Protein AF-U6D6Y1-F1 (afdb_monomer_lite)

Sequence (176 aa):
EEEEEEERLDALQGILSAFLEEDSLLNICKEIVERWSESQNVITKVKKEDEVQAIATLIEKQAQIVVKPRMVSEEEKQRKAALLAQYADVTDEEDEADEKDDSCASTVNIGSDKSLFRNTNVEDVLTARKLERDSLRDESQRKKEQDKLQRERDKLAKQERKEKEKKRTQRGERKR

Radius of gyration: 40.24 Å; chains: 1; bounding box: 73×38×129 Å

Structure (mmCIF, N/CA/C/O backbone):
data_AF-U6D6Y1-F1
#
_entry.id   AF-U6D6Y1-F1
#
loop_
_atom_site.group_PDB
_atom_site.id
_atom_site.type_symbol
_atom_site.label_atom_id
_atom_site.label_alt_id
_atom_site.label_comp_id
_atom_site.label_asym_id
_atom_site.label_entity_id
_atom_site.label_seq_id
_atom_site.pdbx_PDB_ins_code
_atom_site.Cartn_x
_atom_site.Cartn_y
_atom_site.Cartn_z
_atom_site.occupancy
_atom_site.B_iso_or_equiv
_atom_site.auth_seq_id
_atom_site.auth_comp_id
_atom_site.auth_asym_id
_atom_site.auth_atom_id
_atom_site.pdbx_PDB_model_num
ATOM 1 N N . GLU A 1 1 ? -25.317 2.342 -4.027 1.00 57.34 1 GLU A N 1
ATOM 2 C CA . GLU A 1 1 ? -24.687 3.253 -3.050 1.00 57.34 1 GLU A CA 1
ATOM 3 C C . GLU A 1 1 ? -25.731 3.816 -2.100 1.00 57.34 1 GLU A C 1
ATOM 5 O O . GLU A 1 1 ? -25.595 3.541 -0.922 1.00 57.34 1 GLU A O 1
ATOM 10 N N . GLU A 1 2 ? -26.807 4.455 -2.581 1.00 50.53 2 GLU A N 1
ATOM 11 C CA . GLU A 1 2 ? -27.885 4.963 -1.701 1.00 50.53 2 GLU A CA 1
ATOM 12 C C . GLU A 1 2 ? -28.562 3.872 -0.842 1.00 50.53 2 GLU A C 1
ATOM 14 O O . GLU A 1 2 ? -28.643 4.047 0.369 1.00 50.53 2 GLU A O 1
ATOM 19 N N . GLU A 1 3 ? -28.936 2.713 -1.409 1.00 55.47 3 GLU A N 1
ATOM 20 C CA . GLU A 1 3 ? -29.499 1.586 -0.623 1.00 55.47 3 GLU A CA 1
ATOM 21 C C . GLU A 1 3 ? -28.536 1.075 0.467 1.00 55.47 3 GLU A C 1
ATOM 23 O O . GLU A 1 3 ? -28.958 0.688 1.551 1.00 55.47 3 GLU A O 1
ATOM 28 N N . GLU A 1 4 ? -27.225 1.103 0.215 1.00 78.31 4 GLU A N 1
ATOM 29 C CA . GLU A 1 4 ? -26.228 0.582 1.159 1.00 78.31 4 GLU A CA 1
ATOM 30 C C . GLU A 1 4 ? -25.944 1.576 2.299 1.00 78.31 4 GLU A C 1
ATOM 32 O O . GLU A 1 4 ? -25.623 1.174 3.417 1.00 78.31 4 GLU A O 1
ATOM 37 N N . GLU A 1 5 ? -26.058 2.883 2.041 1.00 77.69 5 GLU A N 1
ATOM 38 C CA . GLU A 1 5 ? -26.005 3.906 3.092 1.00 77.69 5 GLU A CA 1
ATOM 39 C C . GLU A 1 5 ? -27.254 3.890 3.973 1.00 77.69 5 GLU A C 1
ATOM 41 O O . GLU A 1 5 ? -27.127 4.037 5.190 1.00 77.69 5 GLU A O 1
ATOM 46 N N . GLU A 1 6 ? -28.432 3.665 3.391 1.00 82.50 6 GLU A N 1
ATOM 47 C CA . GLU A 1 6 ? -29.691 3.555 4.132 1.00 82.50 6 GLU A CA 1
ATOM 48 C C . GLU A 1 6 ? -29.673 2.347 5.083 1.00 82.50 6 GLU A C 1
ATOM 50 O O . GLU A 1 6 ? -29.931 2.499 6.276 1.00 82.50 6 GLU A O 1
ATOM 55 N N . GLU A 1 7 ? -29.217 1.178 4.617 1.00 88.81 7 GLU A N 1
ATOM 56 C CA . GLU A 1 7 ? -29.033 -0.009 5.468 1.00 88.81 7 GLU A CA 1
ATOM 57 C C . GLU A 1 7 ? -28.035 0.227 6.616 1.00 88.81 7 GLU A C 1
ATOM 59 O O . GLU A 1 7 ? -28.242 -0.227 7.748 1.00 88.81 7 GLU A O 1
ATOM 64 N N . ARG A 1 8 ? -26.937 0.949 6.348 1.00 88.62 8 ARG A N 1
ATOM 65 C CA . ARG A 1 8 ? -25.943 1.303 7.375 1.00 88.62 8 ARG A CA 1
ATOM 66 C C . ARG A 1 8 ? -26.524 2.255 8.414 1.00 88.62 8 ARG A C 1
ATOM 68 O O . ARG A 1 8 ? -26.217 2.093 9.595 1.00 88.62 8 ARG A O 1
ATOM 75 N N . LEU A 1 9 ? -27.337 3.223 7.994 1.00 91.44 9 LEU A N 1
ATOM 76 C CA . LEU A 1 9 ? -28.016 4.158 8.890 1.00 91.44 9 LEU A CA 1
ATOM 77 C C . LEU A 1 9 ? -29.030 3.442 9.781 1.00 91.44 9 LEU A C 1
ATOM 79 O O . LEU A 1 9 ? -28.978 3.624 10.997 1.00 91.44 9 LEU A O 1
ATOM 83 N N . ASP A 1 10 ? -29.869 2.580 9.211 1.00 91.44 10 ASP A N 1
ATOM 84 C CA . ASP A 1 10 ? -30.865 1.806 9.957 1.00 91.44 10 ASP A CA 1
ATOM 85 C C . ASP A 1 10 ? -30.211 0.888 10.997 1.00 91.44 10 ASP A C 1
ATOM 87 O O . ASP A 1 10 ? -30.634 0.829 12.158 1.00 91.44 10 ASP A O 1
ATOM 91 N N . ALA A 1 11 ? -29.117 0.216 10.625 1.00 94.25 11 ALA A N 1
ATOM 92 C CA . ALA A 1 11 ? -28.349 -0.607 11.554 1.00 94.25 11 ALA A CA 1
ATOM 93 C C . ALA A 1 11 ? -27.746 0.224 12.701 1.00 94.25 11 ALA A C 1
ATOM 95 O O . ALA A 1 11 ? -27.808 -0.185 13.866 1.00 94.25 11 ALA A O 1
ATOM 96 N N . LEU A 1 12 ? -27.180 1.399 12.394 1.00 93.44 12 LEU A N 1
ATOM 97 C CA . LEU A 1 12 ? -26.611 2.294 13.404 1.00 93.44 12 LEU A CA 1
ATOM 98 C C . LEU A 1 12 ? -27.690 2.824 14.353 1.00 93.44 12 LEU A C 1
ATOM 100 O O . LEU A 1 12 ? -27.489 2.839 15.568 1.00 93.44 12 LEU A O 1
ATOM 104 N N . GLN A 1 13 ? -28.841 3.208 13.804 1.00 91.12 13 GLN A N 1
ATOM 105 C CA . GLN A 1 13 ? -29.981 3.714 14.556 1.00 91.12 13 GLN A CA 1
ATOM 106 C C . GLN A 1 13 ? -30.534 2.634 15.493 1.00 91.12 13 GLN A C 1
ATOM 108 O O . GLN A 1 13 ? -30.776 2.906 16.669 1.00 91.12 13 GLN A O 1
ATOM 113 N N . GLY A 1 14 ? -30.630 1.384 15.028 1.00 91.94 14 GLY A N 1
ATOM 114 C CA . GLY A 1 14 ? -31.029 0.245 15.854 1.00 91.94 14 GLY A CA 1
ATOM 115 C C . GLY A 1 14 ? -30.096 -0.002 17.046 1.00 91.94 14 GLY A C 1
ATOM 116 O O . GLY A 1 14 ? -30.572 -0.260 18.150 1.00 91.94 14 GLY A O 1
ATOM 117 N N . ILE A 1 15 ? -28.779 0.134 16.863 1.00 92.88 15 ILE A N 1
ATOM 118 C CA . ILE A 1 15 ? -27.785 -0.083 17.930 1.00 92.88 15 ILE A CA 1
ATOM 119 C C . ILE A 1 15 ? -27.743 1.093 18.915 1.00 92.88 15 ILE A C 1
ATOM 121 O O . ILE A 1 15 ? -27.656 0.890 20.128 1.00 92.88 15 ILE A O 1
ATOM 125 N N . LEU A 1 16 ? -27.767 2.323 18.401 1.00 91.88 16 LEU A N 1
ATOM 126 C CA . LEU A 1 16 ? -27.539 3.530 19.194 1.00 91.88 16 LEU A CA 1
ATOM 127 C C . LEU A 1 16 ? -28.816 4.083 19.842 1.00 91.88 16 LEU A C 1
ATOM 129 O O . LEU A 1 16 ? -28.711 4.842 20.806 1.00 91.88 16 LEU A O 1
ATOM 133 N N . SER A 1 17 ? -30.004 3.659 19.394 1.00 92.25 17 SER A N 1
ATOM 134 C CA . SER A 1 17 ? -31.296 4.052 19.984 1.00 92.25 17 SER A CA 1
ATOM 135 C C . SER A 1 17 ? -31.413 3.749 21.481 1.00 92.25 17 SER A C 1
ATOM 137 O O . SER A 1 17 ? -32.103 4.458 22.205 1.00 92.25 17 SER A O 1
ATOM 139 N N . ALA A 1 18 ? -30.702 2.733 21.979 1.00 90.12 18 ALA A N 1
ATOM 140 C CA . ALA A 1 18 ? -30.688 2.382 23.399 1.00 90.12 18 ALA A CA 1
ATOM 141 C C . ALA A 1 18 ? -29.844 3.336 24.273 1.00 90.12 18 ALA A C 1
ATOM 143 O O . ALA A 1 18 ? -29.908 3.254 25.500 1.00 90.12 18 ALA A O 1
ATOM 144 N N . PHE A 1 19 ? -29.034 4.205 23.660 1.00 89.12 19 PHE A N 1
ATOM 145 C CA . PHE A 1 19 ? -28.038 5.040 24.342 1.00 89.12 19 PHE A CA 1
ATOM 146 C C . PHE A 1 19 ? -28.223 6.541 24.106 1.00 89.12 19 PHE A C 1
ATOM 148 O O . PHE A 1 19 ? -27.699 7.336 24.886 1.00 89.12 19 PHE A O 1
ATOM 155 N N . LEU A 1 20 ? -28.920 6.928 23.037 1.00 88.00 20 LEU A N 1
ATOM 156 C CA . LEU A 1 20 ? -29.078 8.315 22.610 1.00 88.00 20 LEU A CA 1
ATOM 157 C C . LEU A 1 20 ? -30.554 8.668 22.449 1.00 88.00 20 LEU A C 1
ATOM 159 O O . LEU A 1 20 ? -31.362 7.848 22.021 1.00 88.00 20 LEU A O 1
ATOM 163 N N . GLU A 1 21 ? -30.886 9.918 22.760 1.00 89.31 21 GLU A N 1
ATOM 164 C CA . GLU A 1 21 ? -32.222 10.468 22.539 1.00 89.31 21 GLU A CA 1
ATOM 165 C C . GLU A 1 21 ? -32.493 10.630 21.038 1.00 89.31 21 GLU A C 1
ATOM 167 O O . GLU A 1 21 ? -31.597 11.002 20.270 1.00 89.31 21 GLU A O 1
ATOM 172 N N . GLU A 1 22 ? -33.739 10.372 20.637 1.00 78.56 22 GLU A N 1
ATOM 173 C CA . GLU A 1 22 ? -34.189 10.275 19.240 1.00 78.56 22 GLU A CA 1
ATOM 174 C C . GLU A 1 22 ? -33.868 11.544 18.422 1.00 78.56 22 GLU A C 1
ATOM 176 O O . GLU A 1 22 ? -33.443 11.447 17.269 1.00 78.56 22 GLU A O 1
ATOM 181 N N . ASP A 1 23 ? -33.922 12.717 19.064 1.00 79.81 23 ASP A N 1
ATOM 182 C CA . ASP A 1 23 ? -33.611 14.028 18.471 1.00 79.81 23 ASP A CA 1
ATOM 183 C C . ASP A 1 23 ? -32.128 14.195 18.081 1.00 79.81 23 ASP A C 1
ATOM 185 O O . ASP A 1 23 ? -31.793 14.951 17.167 1.00 79.81 23 ASP A O 1
ATOM 189 N N . SER A 1 24 ? -31.219 13.488 18.761 1.00 88.44 24 SER A N 1
ATOM 190 C CA . SER A 1 24 ? -29.768 13.544 18.511 1.00 88.44 24 SER A CA 1
ATOM 191 C C . SER A 1 24 ? -29.248 12.338 17.725 1.00 88.44 24 SER A C 1
ATOM 193 O O . SER A 1 24 ? -28.254 12.439 17.002 1.00 88.44 24 SER A O 1
ATOM 195 N N . LEU A 1 25 ? -29.947 11.206 17.833 1.00 90.88 25 LEU A N 1
ATOM 196 C CA . LEU A 1 25 ? -29.573 9.915 17.268 1.00 90.88 25 LEU A CA 1
ATOM 197 C C . LEU A 1 25 ? -29.367 9.987 15.754 1.00 90.88 25 LEU A C 1
ATOM 199 O O . LEU A 1 25 ? -28.338 9.544 15.245 1.00 90.88 25 LEU A O 1
ATOM 203 N N . LEU A 1 26 ? -30.321 10.582 15.038 1.00 88.94 26 LEU A N 1
ATOM 204 C CA . LEU A 1 26 ? -30.315 10.606 13.577 1.00 88.94 26 LEU A CA 1
ATOM 205 C C . LEU A 1 26 ? -29.185 11.490 13.021 1.00 88.94 26 LEU A C 1
ATOM 207 O O . LEU A 1 26 ? -28.557 11.136 12.024 1.00 88.94 26 LEU A O 1
ATOM 211 N N . ASN A 1 27 ? -28.869 12.596 13.702 1.00 90.88 27 ASN A N 1
ATOM 212 C CA . ASN A 1 27 ? -27.736 13.455 13.344 1.00 90.88 27 ASN A CA 1
ATOM 213 C C . ASN A 1 27 ? -26.392 12.762 13.593 1.00 90.88 27 ASN A C 1
ATOM 215 O O . ASN A 1 27 ? -25.512 12.823 12.740 1.00 90.88 27 ASN A O 1
ATOM 219 N N . ILE A 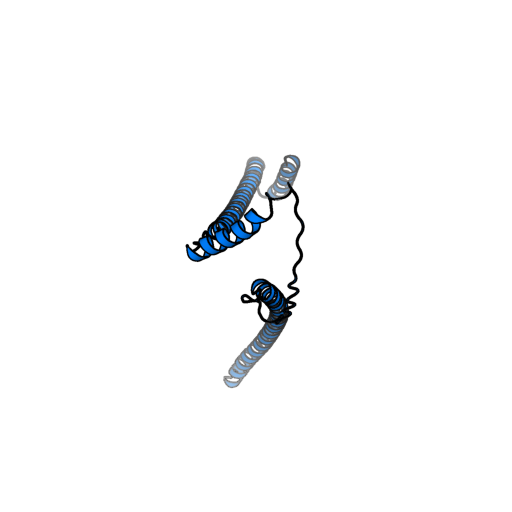1 28 ? -26.247 12.063 14.722 1.00 91.88 28 ILE A N 1
ATOM 220 C CA . ILE A 1 28 ? -25.011 11.342 15.054 1.00 91.88 28 ILE A CA 1
ATOM 221 C C . ILE A 1 28 ? -24.791 10.167 14.092 1.00 91.88 28 ILE A C 1
ATOM 223 O O . ILE A 1 28 ? -23.671 9.957 13.632 1.00 91.88 28 ILE A O 1
ATOM 227 N N . CYS A 1 29 ? -25.845 9.427 13.733 1.00 92.50 29 CYS A N 1
ATOM 228 C CA . CYS A 1 29 ? -25.733 8.330 12.769 1.00 92.50 29 CYS A CA 1
ATOM 229 C C . CYS A 1 29 ? -25.281 8.832 11.392 1.00 92.50 29 CYS A C 1
ATOM 231 O O . CYS A 1 29 ? -24.374 8.250 10.797 1.00 92.50 29 CYS A O 1
ATOM 233 N N . LYS A 1 30 ? -25.850 9.951 10.926 1.00 91.44 30 LYS A N 1
ATOM 234 C CA . LYS A 1 30 ? -25.422 10.611 9.686 1.00 91.44 30 LYS A CA 1
ATOM 235 C C . LYS A 1 30 ? -23.970 11.079 9.748 1.00 91.44 30 LYS A C 1
ATOM 237 O O . LYS A 1 30 ? -23.217 10.782 8.827 1.00 91.44 30 LYS A O 1
ATOM 242 N N . GLU A 1 31 ? -23.553 11.720 10.840 1.00 94.38 31 GLU A N 1
ATOM 243 C CA . GLU A 1 31 ? -22.165 12.175 11.002 1.00 94.38 31 GLU A CA 1
ATOM 244 C C . GLU A 1 31 ? -21.171 11.000 10.984 1.00 94.38 31 GLU A C 1
ATOM 246 O O . GLU A 1 31 ? -20.099 11.098 10.389 1.00 94.38 31 GLU A O 1
ATOM 251 N N . ILE A 1 32 ? -21.511 9.868 11.608 1.00 93.31 32 ILE A N 1
ATOM 252 C CA . ILE A 1 32 ? -20.644 8.682 11.620 1.00 93.31 32 ILE A CA 1
ATOM 253 C C . ILE A 1 32 ? -20.464 8.123 10.206 1.00 93.31 32 ILE A C 1
ATOM 255 O O . ILE A 1 32 ? -19.334 7.816 9.818 1.00 93.31 32 ILE A O 1
ATOM 259 N N . VAL A 1 33 ? -21.552 7.998 9.440 1.00 92.00 33 VAL A N 1
ATOM 260 C CA . VAL A 1 33 ? -21.497 7.508 8.054 1.00 92.00 33 VAL A CA 1
ATOM 261 C C . VAL A 1 33 ? -20.705 8.476 7.175 1.00 92.00 33 VAL A C 1
ATOM 263 O O . VAL A 1 33 ? -19.807 8.043 6.455 1.00 92.00 33 VAL A O 1
ATOM 266 N N . GLU A 1 34 ? -20.945 9.780 7.304 1.00 91.50 34 GLU A N 1
ATOM 267 C CA . GLU A 1 34 ? -20.223 10.817 6.564 1.00 91.50 34 GLU A CA 1
ATOM 268 C C . GLU A 1 34 ? -18.716 10.780 6.863 1.00 91.50 34 GLU A C 1
ATOM 270 O O . GLU A 1 34 ? -17.903 10.643 5.946 1.00 91.50 34 GLU A O 1
ATOM 275 N N . ARG A 1 35 ? -18.317 10.777 8.143 1.00 92.06 35 ARG A N 1
ATOM 276 C CA . ARG A 1 35 ? -16.897 10.701 8.530 1.00 92.06 35 ARG A CA 1
ATOM 277 C C . ARG A 1 35 ? -16.237 9.386 8.129 1.00 92.06 35 ARG A C 1
ATOM 279 O O . ARG A 1 35 ? -15.042 9.365 7.818 1.00 92.06 35 ARG A O 1
ATOM 286 N N . TRP A 1 36 ? -16.979 8.280 8.138 1.00 92.69 36 TRP A N 1
ATOM 287 C CA . TRP A 1 36 ? -16.485 7.000 7.638 1.00 92.69 36 TRP A CA 1
ATOM 288 C C . TRP A 1 36 ? -16.196 7.076 6.136 1.00 92.69 36 TRP A C 1
ATOM 290 O O . TRP A 1 36 ? -15.106 6.695 5.699 1.00 92.69 36 TRP A O 1
ATOM 300 N N . SER A 1 37 ? -17.135 7.618 5.357 1.00 87.75 37 SER A N 1
ATOM 301 C CA . SER A 1 37 ? -16.996 7.824 3.913 1.00 87.75 37 SER A CA 1
ATOM 302 C C . SER A 1 37 ? -15.833 8.763 3.583 1.00 87.75 37 SER A C 1
ATOM 304 O O . SER A 1 37 ? -15.010 8.441 2.724 1.00 87.75 37 SER A O 1
ATOM 306 N N . GLU A 1 38 ? -15.674 9.869 4.312 1.00 88.19 38 GLU A N 1
ATOM 307 C CA . GLU A 1 38 ? -14.523 10.770 4.183 1.00 88.19 38 GLU A CA 1
ATOM 308 C C . GLU A 1 38 ? -13.194 10.060 4.468 1.00 88.19 38 GLU A C 1
ATOM 310 O O . GLU A 1 38 ? -12.244 10.179 3.689 1.00 88.19 38 GLU A O 1
ATOM 315 N N . SER A 1 39 ? -13.126 9.277 5.549 1.00 85.31 39 SER A N 1
ATOM 316 C CA . SER A 1 39 ? -11.925 8.524 5.922 1.00 85.31 39 SER A CA 1
ATOM 317 C C . SER A 1 39 ? -11.544 7.495 4.854 1.00 85.31 39 SER A C 1
ATOM 319 O O . SER A 1 39 ? -10.378 7.413 4.459 1.00 85.31 39 SER A O 1
ATOM 321 N N . GLN A 1 40 ? -12.521 6.763 4.310 1.00 82.56 40 GLN A N 1
ATOM 322 C CA . GLN A 1 40 ? -12.296 5.848 3.189 1.00 82.56 40 GLN A CA 1
ATOM 323 C C . GLN A 1 40 ? -11.827 6.593 1.937 1.00 82.56 40 GLN A C 1
ATOM 325 O O . GLN A 1 40 ? -10.889 6.155 1.269 1.00 82.56 40 GLN A O 1
ATOM 330 N N . ASN A 1 41 ? -12.411 7.751 1.637 1.00 76.75 41 ASN A N 1
ATOM 331 C CA . ASN A 1 41 ? -12.035 8.538 0.470 1.00 76.75 41 ASN A CA 1
ATOM 332 C C . ASN A 1 41 ? -10.589 9.060 0.591 1.00 76.75 41 ASN A C 1
ATOM 334 O O . ASN A 1 41 ? -9.819 8.955 -0.360 1.00 76.75 41 ASN A O 1
ATOM 338 N N . VAL A 1 42 ? -10.161 9.513 1.774 1.00 74.38 42 VAL A N 1
ATOM 339 C CA . VAL A 1 42 ? -8.756 9.879 2.042 1.00 74.38 42 VAL A CA 1
ATOM 340 C C . VAL A 1 42 ? -7.824 8.678 1.860 1.00 74.38 42 VAL A C 1
ATOM 342 O O . VAL A 1 42 ? -6.818 8.793 1.163 1.00 74.38 42 VAL A O 1
ATOM 345 N N . ILE A 1 43 ? -8.172 7.504 2.397 1.00 72.31 43 ILE A N 1
ATOM 346 C CA . ILE A 1 43 ? -7.370 6.279 2.237 1.00 72.31 43 ILE A CA 1
ATOM 347 C C . ILE A 1 43 ? -7.251 5.882 0.759 1.00 72.31 43 ILE A C 1
ATOM 349 O O . ILE A 1 43 ? -6.173 5.499 0.302 1.00 72.31 43 ILE A O 1
ATOM 353 N N . THR A 1 44 ? -8.339 5.971 -0.008 1.00 72.38 44 THR A N 1
ATOM 354 C CA . THR A 1 44 ? -8.315 5.646 -1.443 1.00 72.38 44 THR A CA 1
ATOM 355 C C . THR A 1 44 ? -7.527 6.666 -2.260 1.00 72.38 44 THR A C 1
ATOM 357 O O . THR A 1 44 ? -6.826 6.267 -3.186 1.00 72.38 44 THR A O 1
ATOM 360 N N . LYS A 1 45 ? -7.588 7.959 -1.916 1.00 72.50 45 LYS A N 1
ATOM 361 C CA . LYS A 1 45 ? -6.791 9.013 -2.559 1.00 72.50 45 LYS A CA 1
ATOM 362 C C . LYS A 1 45 ? -5.298 8.808 -2.316 1.00 72.50 45 LYS A C 1
ATOM 364 O O . LYS A 1 45 ? -4.553 8.784 -3.285 1.00 72.50 45 LYS A O 1
ATOM 369 N N . VAL A 1 46 ? -4.889 8.549 -1.071 1.00 73.94 46 VAL A N 1
ATOM 370 C CA . VAL A 1 46 ? -3.484 8.263 -0.724 1.00 73.94 46 VAL A CA 1
ATOM 371 C C . VAL A 1 46 ? -2.963 7.049 -1.497 1.00 73.94 46 VAL A C 1
ATOM 373 O O . VAL A 1 46 ? -1.912 7.128 -2.119 1.00 73.94 46 VAL A O 1
ATOM 376 N N . LYS A 1 47 ? -3.734 5.954 -1.560 1.00 72.94 47 LYS A N 1
ATOM 377 C CA . LYS A 1 47 ? -3.347 4.761 -2.337 1.00 72.94 47 LYS A CA 1
ATOM 378 C C . LYS A 1 47 ? -3.195 5.045 -3.832 1.00 72.94 47 LYS A C 1
ATOM 380 O O . LYS A 1 47 ? -2.238 4.585 -4.443 1.00 72.94 47 LYS A O 1
ATOM 385 N N . LYS A 1 48 ? -4.124 5.805 -4.423 1.00 75.56 48 LYS A N 1
ATOM 386 C CA . LYS A 1 48 ? -4.042 6.204 -5.838 1.00 75.56 48 LYS A CA 1
ATOM 387 C C . LYS A 1 48 ? -2.818 7.080 -6.101 1.00 75.56 48 LYS A C 1
ATOM 389 O O . LYS A 1 48 ? -2.181 6.934 -7.137 1.00 75.56 48 LYS A O 1
ATOM 394 N N . GLU A 1 49 ? -2.485 7.974 -5.178 1.00 73.62 49 GLU A N 1
ATOM 395 C CA . GLU A 1 49 ? -1.323 8.855 -5.291 1.00 73.62 49 GLU A CA 1
ATOM 396 C C . GLU A 1 49 ? -0.007 8.070 -5.169 1.00 73.62 49 GLU A C 1
ATOM 398 O O . GLU A 1 49 ? 0.885 8.252 -5.996 1.00 73.62 49 GLU A O 1
ATOM 403 N N . ASP A 1 50 ? 0.062 7.094 -4.257 1.00 82.50 50 ASP A N 1
ATOM 404 C CA . ASP A 1 50 ? 1.183 6.151 -4.144 1.00 82.50 50 ASP A CA 1
ATOM 405 C C . ASP A 1 50 ? 1.370 5.307 -5.422 1.00 82.50 50 ASP A C 1
ATOM 407 O O . ASP A 1 50 ? 2.495 5.112 -5.887 1.00 82.50 50 ASP A O 1
ATOM 411 N N . GLU A 1 51 ? 0.279 4.825 -6.030 1.00 80.81 51 GLU A N 1
ATOM 412 C CA . GLU A 1 51 ? 0.307 4.079 -7.297 1.00 80.81 51 GLU A CA 1
ATOM 413 C C . GLU A 1 51 ? 0.794 4.948 -8.465 1.00 80.81 51 GLU A C 1
ATOM 415 O O . GLU A 1 51 ? 1.660 4.529 -9.239 1.00 80.81 51 GLU A O 1
ATOM 420 N N . VAL A 1 52 ? 0.283 6.177 -8.578 1.00 88.31 52 VAL A N 1
ATOM 421 C CA . VAL A 1 52 ? 0.723 7.147 -9.592 1.00 88.31 52 VAL A CA 1
ATOM 422 C C . VAL A 1 52 ? 2.202 7.483 -9.405 1.00 88.31 52 VAL A C 1
ATOM 424 O O . VAL A 1 52 ? 2.953 7.518 -10.383 1.00 88.31 52 VAL A O 1
ATOM 427 N N . GLN A 1 53 ? 2.654 7.662 -8.164 1.00 88.38 53 GLN A N 1
ATOM 428 C CA . GLN A 1 53 ? 4.052 7.934 -7.853 1.00 88.38 53 GLN A CA 1
ATOM 429 C C . GLN A 1 53 ? 4.950 6.732 -8.181 1.00 88.38 53 GLN A C 1
ATOM 431 O O . GLN A 1 53 ? 6.022 6.903 -8.765 1.00 88.38 53 GLN A O 1
ATOM 436 N N . ALA A 1 54 ? 4.500 5.505 -7.908 1.00 89.88 54 ALA A N 1
ATOM 437 C CA . ALA A 1 54 ? 5.205 4.291 -8.309 1.00 89.88 54 ALA A CA 1
ATOM 438 C C . ALA A 1 54 ? 5.349 4.194 -9.839 1.00 89.88 54 ALA A C 1
ATOM 440 O O . ALA A 1 54 ? 6.449 3.935 -10.334 1.00 89.88 54 ALA A O 1
ATOM 441 N N . ILE A 1 55 ? 4.284 4.477 -10.597 1.00 89.31 55 ILE A N 1
ATOM 442 C CA . ILE A 1 55 ? 4.322 4.502 -12.068 1.00 89.31 55 ILE A CA 1
ATOM 443 C C . ILE A 1 55 ? 5.283 5.586 -12.571 1.00 89.31 55 ILE A C 1
ATOM 445 O O . ILE A 1 55 ? 6.115 5.303 -13.433 1.00 89.31 55 ILE A O 1
ATOM 449 N N . ALA A 1 56 ? 5.236 6.797 -12.008 1.00 90.31 56 ALA A N 1
ATOM 450 C CA . ALA A 1 56 ? 6.146 7.881 -12.375 1.00 90.31 56 ALA A CA 1
ATOM 451 C C . ALA A 1 56 ? 7.618 7.487 -12.157 1.00 90.31 56 ALA A C 1
ATOM 453 O O . ALA A 1 56 ? 8.438 7.640 -13.064 1.00 90.31 56 ALA A O 1
ATOM 454 N N . THR A 1 57 ? 7.942 6.884 -11.006 1.00 88.62 57 THR A N 1
ATOM 455 C CA . THR A 1 57 ? 9.310 6.412 -10.720 1.00 88.62 57 THR A CA 1
ATOM 456 C C . THR A 1 57 ? 9.755 5.285 -11.657 1.00 88.62 57 THR A C 1
ATOM 458 O O . THR A 1 57 ? 10.935 5.187 -11.998 1.00 88.62 57 THR A O 1
ATOM 461 N N . LEU A 1 58 ? 8.833 4.419 -12.095 1.00 89.19 58 LEU A N 1
ATOM 462 C CA . LEU A 1 58 ? 9.125 3.350 -13.048 1.00 89.19 58 LEU A CA 1
ATOM 463 C C . LEU A 1 58 ? 9.424 3.913 -14.444 1.00 89.19 58 LEU A C 1
ATOM 465 O O . LEU A 1 58 ? 10.397 3.491 -15.071 1.00 89.19 58 LEU A O 1
ATOM 469 N N . ILE A 1 59 ? 8.626 4.879 -14.904 1.00 86.00 59 ILE A N 1
ATOM 470 C CA . ILE A 1 59 ? 8.833 5.569 -16.184 1.00 86.00 59 ILE A CA 1
ATOM 471 C C . ILE A 1 59 ? 10.171 6.311 -16.178 1.00 86.00 59 ILE A C 1
ATOM 473 O O . ILE A 1 59 ? 10.936 6.187 -17.129 1.00 86.00 59 ILE A O 1
ATOM 477 N N . GLU A 1 60 ? 10.496 7.030 -15.102 1.00 81.19 60 GLU A N 1
ATOM 478 C CA . GLU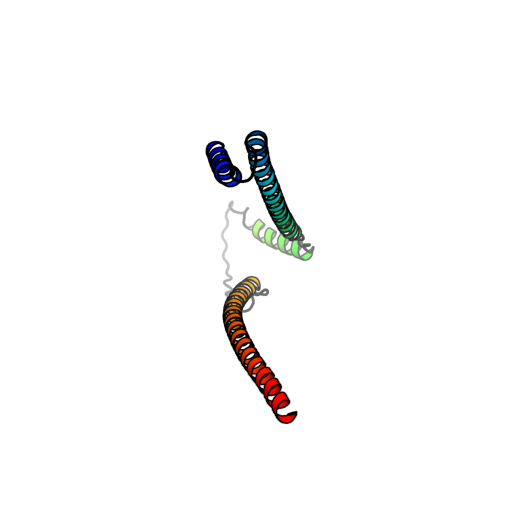 A 1 60 ? 11.771 7.743 -14.967 1.00 81.19 60 GLU A CA 1
ATOM 479 C C . GLU A 1 60 ? 12.973 6.789 -15.062 1.00 81.19 60 GLU A C 1
ATOM 481 O O . GLU A 1 60 ? 13.913 7.038 -15.822 1.00 81.19 60 GLU A O 1
ATOM 486 N N . LYS A 1 61 ? 12.911 5.639 -14.375 1.00 84.38 61 LYS A N 1
ATOM 487 C CA . LYS A 1 61 ? 13.940 4.591 -14.475 1.00 84.38 61 LYS A CA 1
ATOM 488 C C . LYS A 1 61 ? 14.092 4.065 -15.900 1.00 84.38 61 LYS A C 1
ATOM 490 O O . LYS A 1 61 ? 15.214 3.848 -16.344 1.00 84.38 61 LYS A O 1
ATOM 495 N N . GLN A 1 62 ? 12.989 3.862 -16.619 1.00 75.38 62 GLN A N 1
ATOM 496 C CA . GLN A 1 62 ? 13.030 3.407 -18.012 1.00 75.38 62 GLN A CA 1
ATOM 497 C C . GLN A 1 62 ? 13.566 4.492 -18.960 1.00 75.38 62 GLN A C 1
ATOM 499 O O . GLN A 1 62 ? 14.360 4.186 -19.847 1.00 75.38 62 GLN A O 1
ATOM 504 N N . ALA A 1 63 ? 13.210 5.760 -18.744 1.00 64.75 63 ALA A N 1
ATOM 505 C CA . ALA A 1 63 ? 13.678 6.894 -19.540 1.00 64.75 63 ALA A CA 1
ATOM 506 C C . ALA A 1 63 ? 15.182 7.175 -19.354 1.00 64.75 63 ALA A C 1
ATOM 508 O O . ALA A 1 63 ? 15.856 7.613 -20.286 1.00 64.75 63 ALA A O 1
ATOM 509 N N . GLN A 1 64 ? 15.744 6.868 -18.183 1.00 59.03 64 GLN A N 1
ATOM 510 C CA . GLN A 1 64 ? 17.187 6.966 -17.933 1.00 59.03 64 GLN A CA 1
ATOM 511 C C . GLN A 1 64 ? 17.990 5.838 -18.614 1.00 59.03 64 GLN A C 1
ATOM 513 O O . GLN A 1 64 ? 19.194 5.976 -18.832 1.00 59.03 64 GLN A O 1
ATOM 518 N N . ILE A 1 65 ? 17.315 4.754 -19.017 1.00 63.00 65 ILE A N 1
ATOM 519 C CA . ILE A 1 65 ? 17.854 3.644 -19.822 1.00 63.00 65 ILE A CA 1
ATOM 520 C C . ILE A 1 65 ? 17.664 3.936 -21.331 1.00 63.00 65 ILE A C 1
ATOM 522 O O . ILE A 1 65 ? 17.660 3.038 -22.167 1.00 63.00 65 ILE A O 1
ATOM 526 N N . VAL A 1 66 ? 17.528 5.202 -21.744 1.00 56.06 66 VAL A N 1
ATOM 527 C CA . VAL A 1 66 ? 17.606 5.550 -23.170 1.00 56.06 66 VAL A CA 1
ATOM 528 C C . VAL A 1 66 ? 19.068 5.517 -23.616 1.00 56.06 66 VAL A C 1
ATOM 530 O O . VAL A 1 66 ? 19.925 6.274 -23.160 1.00 56.06 66 VAL A O 1
ATOM 533 N N . VAL A 1 67 ? 19.322 4.561 -24.508 1.00 57.00 67 VAL A N 1
ATOM 534 C CA . VAL A 1 67 ? 20.558 4.257 -25.232 1.00 57.00 67 VAL A CA 1
ATOM 535 C C . VAL A 1 67 ? 21.386 5.512 -25.505 1.00 57.00 67 VAL A C 1
ATOM 537 O O . VAL A 1 67 ? 21.004 6.356 -26.314 1.00 57.00 67 VAL A O 1
ATOM 540 N N . LYS A 1 68 ? 22.571 5.602 -24.888 1.00 65.25 68 LYS A N 1
ATOM 541 C CA . LYS A 1 68 ? 23.608 6.532 -25.352 1.00 65.25 68 LYS A CA 1
ATOM 542 C C . LYS A 1 68 ? 23.868 6.213 -26.829 1.00 65.25 68 LYS A C 1
ATOM 544 O O . LYS A 1 68 ? 24.273 5.078 -27.102 1.00 65.25 68 LYS A O 1
ATOM 549 N N . PRO A 1 69 ? 23.649 7.138 -27.781 1.00 58.62 69 PRO A N 1
ATOM 550 C CA . PRO A 1 69 ? 23.999 6.884 -29.169 1.00 58.62 69 PRO A CA 1
ATOM 551 C C . PRO A 1 69 ? 25.491 6.553 -29.219 1.00 58.62 69 PRO A C 1
ATOM 553 O O . PRO A 1 69 ? 26.337 7.347 -28.805 1.00 58.62 69 PRO A O 1
ATOM 556 N N . ARG A 1 70 ? 25.804 5.325 -29.645 1.00 61.44 70 ARG A N 1
ATOM 557 C CA . ARG A 1 70 ? 27.176 4.844 -29.791 1.00 61.44 70 ARG A CA 1
ATOM 558 C C . ARG A 1 70 ? 27.907 5.805 -30.726 1.00 61.44 70 ARG A C 1
ATOM 560 O O . ARG A 1 70 ? 27.503 5.976 -31.874 1.00 61.44 70 ARG A O 1
ATOM 567 N N . MET A 1 71 ? 28.966 6.433 -30.226 1.00 55.34 71 MET A N 1
ATOM 568 C CA . MET A 1 71 ? 29.864 7.261 -31.027 1.00 55.34 71 MET A CA 1
ATOM 569 C C . MET A 1 71 ? 30.577 6.339 -32.019 1.00 55.34 71 MET A C 1
ATOM 571 O O . MET A 1 71 ? 31.484 5.604 -31.640 1.00 55.34 71 MET A O 1
ATOM 575 N N . VAL A 1 72 ? 30.103 6.313 -33.264 1.00 57.81 72 VAL A N 1
ATOM 576 C CA . VAL A 1 72 ? 30.710 5.520 -34.338 1.00 57.81 72 VAL A CA 1
ATOM 577 C C . VAL A 1 72 ? 32.005 6.214 -34.753 1.00 57.81 72 VAL A C 1
ATOM 579 O O . VAL A 1 72 ? 31.962 7.364 -35.204 1.00 57.81 72 VAL A O 1
ATOM 582 N N . SER A 1 73 ? 33.137 5.532 -34.574 1.00 69.19 73 SER A N 1
ATOM 583 C CA . SER A 1 73 ? 34.462 6.050 -34.947 1.00 69.19 73 SER A CA 1
ATOM 584 C C . SER A 1 73 ? 34.550 6.265 -36.463 1.00 69.19 73 SER A C 1
ATOM 586 O O . SER A 1 73 ? 33.864 5.586 -37.232 1.00 69.19 73 SER A O 1
ATOM 588 N N . GLU A 1 74 ? 35.391 7.194 -36.923 1.00 69.31 74 GLU A N 1
ATOM 589 C CA . GLU A 1 74 ? 35.599 7.435 -38.361 1.00 69.31 74 GLU A CA 1
ATOM 590 C C . GLU A 1 74 ? 36.028 6.161 -39.101 1.00 69.31 74 GLU A C 1
ATOM 592 O O . GLU A 1 74 ? 35.565 5.919 -40.214 1.00 69.31 74 GLU A O 1
ATOM 597 N N . GLU A 1 75 ? 36.800 5.287 -38.450 1.00 68.12 75 GLU A N 1
ATOM 598 C CA . GLU A 1 75 ? 37.212 3.995 -39.009 1.00 68.12 75 GLU A CA 1
ATOM 599 C C . GLU A 1 75 ? 36.018 3.042 -39.231 1.00 68.12 75 GLU A C 1
ATOM 601 O O . GLU A 1 75 ? 35.929 2.367 -40.256 1.00 68.12 75 GLU A O 1
ATOM 606 N N . GLU A 1 76 ? 35.047 3.018 -38.311 1.00 71.00 76 GLU A N 1
ATOM 607 C CA . GLU A 1 76 ? 33.826 2.209 -38.446 1.00 71.00 76 GLU A CA 1
ATOM 608 C C . GLU A 1 76 ? 32.923 2.750 -39.569 1.00 71.00 76 GLU A C 1
ATOM 610 O O . GLU A 1 76 ? 32.307 1.970 -40.302 1.00 71.00 76 GLU A O 1
ATOM 615 N N . LYS A 1 77 ? 32.880 4.078 -39.756 1.00 76.12 77 LYS A N 1
ATOM 616 C CA . LYS A 1 77 ? 32.173 4.707 -40.884 1.00 76.12 77 LYS A CA 1
ATOM 617 C C . LYS A 1 77 ? 32.841 4.382 -42.219 1.00 76.12 77 LYS A C 1
ATOM 619 O O . LYS A 1 77 ? 32.139 4.034 -43.165 1.00 76.12 77 LYS A O 1
ATOM 624 N N . GLN A 1 78 ? 34.171 4.445 -42.287 1.00 76.69 78 GLN A N 1
ATOM 625 C CA . GLN A 1 78 ? 34.936 4.114 -43.492 1.00 76.69 78 GLN A CA 1
ATOM 626 C C . GLN A 1 78 ? 34.789 2.638 -43.873 1.00 76.69 78 GLN A C 1
ATOM 628 O O . GLN A 1 78 ? 34.523 2.341 -45.034 1.00 76.69 78 GLN A O 1
ATOM 633 N N . ARG A 1 79 ? 34.850 1.708 -42.908 1.00 78.75 79 ARG A N 1
ATOM 634 C CA . ARG A 1 79 ? 34.595 0.280 -43.175 1.00 78.75 79 ARG A CA 1
ATOM 635 C C . ARG A 1 79 ? 33.177 0.028 -43.682 1.00 78.75 79 ARG A C 1
ATOM 637 O O . ARG A 1 79 ? 33.000 -0.748 -44.615 1.00 78.75 79 ARG A O 1
ATOM 644 N N . LYS A 1 80 ? 32.170 0.696 -43.105 1.00 82.25 80 LYS A N 1
ATOM 645 C CA . LYS A 1 80 ? 30.781 0.592 -43.579 1.00 82.25 80 LYS A CA 1
ATOM 646 C C . LYS A 1 80 ? 30.626 1.136 -45.002 1.00 82.25 80 LYS A C 1
ATOM 648 O O . LYS A 1 80 ? 29.928 0.523 -45.801 1.00 82.25 80 LYS A O 1
ATOM 653 N N . ALA A 1 81 ? 31.268 2.260 -45.314 1.00 81.38 81 ALA A N 1
ATOM 654 C CA . ALA A 1 81 ? 31.245 2.843 -46.652 1.00 81.38 81 ALA A CA 1
ATOM 655 C C . ALA A 1 81 ? 31.946 1.944 -47.683 1.00 81.38 81 ALA A C 1
ATOM 657 O O . ALA A 1 81 ? 31.393 1.721 -48.751 1.00 81.38 81 ALA A O 1
ATOM 658 N N . ALA A 1 82 ? 33.104 1.371 -47.342 1.00 80.88 82 ALA A N 1
ATOM 659 C CA . ALA A 1 82 ? 33.820 0.433 -48.206 1.00 80.88 82 ALA A CA 1
ATOM 660 C C . ALA A 1 82 ? 33.003 -0.839 -48.481 1.00 80.88 82 ALA A C 1
ATOM 662 O O . ALA A 1 82 ? 32.940 -1.298 -49.617 1.00 80.88 82 ALA A O 1
ATOM 663 N N . LEU A 1 83 ? 32.322 -1.370 -47.458 1.00 81.19 83 LEU A N 1
ATOM 664 C CA . LEU A 1 83 ? 31.412 -2.500 -47.630 1.00 81.19 83 LEU A CA 1
ATOM 665 C C . LEU A 1 83 ? 30.244 -2.131 -48.555 1.00 81.19 83 LEU A C 1
ATOM 667 O O . LEU A 1 83 ? 29.923 -2.890 -49.453 1.00 81.19 83 LEU A O 1
ATOM 671 N N . LEU A 1 84 ? 29.619 -0.965 -48.360 1.00 81.94 84 LEU A N 1
ATOM 672 C CA . LEU A 1 84 ? 28.524 -0.503 -49.221 1.00 81.94 84 LEU A CA 1
ATOM 673 C C . LEU A 1 84 ? 28.972 -0.277 -50.670 1.00 81.94 84 LEU A C 1
ATOM 675 O O . LEU A 1 84 ? 28.222 -0.622 -51.574 1.00 81.94 84 LEU A O 1
ATOM 679 N N . ALA A 1 85 ? 30.181 0.245 -50.889 1.00 79.75 85 ALA A N 1
ATOM 680 C CA . ALA A 1 85 ? 30.758 0.396 -52.223 1.00 79.75 85 ALA A CA 1
ATOM 681 C C . ALA A 1 85 ? 30.929 -0.962 -52.924 1.00 79.75 85 ALA A C 1
ATOM 683 O O . ALA A 1 85 ? 30.559 -1.090 -54.082 1.00 79.75 85 ALA A O 1
ATOM 684 N N . GLN A 1 86 ? 31.356 -2.001 -52.196 1.00 74.88 86 GLN A N 1
ATOM 685 C CA . GLN A 1 86 ? 31.458 -3.360 -52.742 1.00 74.88 86 GLN A CA 1
ATOM 686 C C . GLN A 1 86 ? 30.112 -3.913 -53.246 1.00 74.88 86 GLN A C 1
ATOM 688 O O . GLN A 1 86 ? 30.098 -4.746 -54.143 1.00 74.88 86 GLN A O 1
ATOM 693 N N . TYR A 1 87 ? 28.988 -3.473 -52.674 1.00 72.62 87 TYR A N 1
ATOM 694 C CA . TYR A 1 87 ? 27.652 -3.841 -53.159 1.00 72.62 87 TYR A CA 1
ATOM 695 C C . TYR A 1 87 ? 27.106 -2.874 -54.220 1.00 72.62 87 TYR A C 1
ATOM 697 O O . TYR A 1 87 ? 26.177 -3.239 -54.936 1.00 72.62 87 TYR A O 1
ATOM 705 N N . ALA A 1 88 ? 27.660 -1.664 -54.339 1.00 70.62 88 ALA A N 1
ATOM 706 C CA . ALA A 1 88 ? 27.256 -0.700 -55.362 1.00 70.62 88 ALA A CA 1
ATOM 707 C C . ALA A 1 88 ? 27.655 -1.178 -56.767 1.00 70.62 88 ALA A C 1
ATOM 709 O O . ALA A 1 88 ? 26.855 -1.058 -57.689 1.00 70.62 88 ALA A O 1
ATOM 710 N N . ASP A 1 89 ? 28.816 -1.826 -56.894 1.00 57.91 89 ASP A N 1
ATOM 711 C CA . ASP A 1 89 ? 29.326 -2.363 -58.165 1.00 57.91 89 ASP A CA 1
ATOM 712 C C . ASP A 1 89 ? 28.550 -3.597 -58.678 1.00 57.91 89 ASP A C 1
ATOM 714 O O . ASP A 1 89 ? 28.834 -4.097 -59.759 1.00 57.91 89 ASP A O 1
ATOM 718 N N . VAL A 1 90 ? 27.568 -4.114 -57.925 1.00 55.91 90 VAL A N 1
ATOM 719 C CA . VAL A 1 90 ? 26.820 -5.341 -58.281 1.00 55.91 90 VAL A CA 1
ATOM 720 C C . VAL A 1 90 ? 25.403 -5.042 -58.790 1.00 55.91 90 VAL A C 1
ATOM 722 O O . VAL A 1 90 ? 24.645 -5.970 -59.050 1.00 55.91 90 VAL A O 1
ATOM 725 N N . THR A 1 91 ? 25.004 -3.767 -58.907 1.00 54.28 91 THR A N 1
ATOM 726 C CA . THR A 1 91 ? 23.596 -3.414 -59.204 1.00 54.28 91 THR A CA 1
ATOM 727 C C . THR A 1 91 ? 23.371 -2.606 -60.485 1.00 54.28 91 THR A C 1
ATOM 729 O O . THR A 1 91 ? 22.218 -2.299 -60.767 1.00 54.28 91 THR A O 1
ATOM 732 N N . ASP A 1 92 ? 24.407 -2.273 -61.263 1.00 48.72 92 ASP A N 1
ATOM 733 C CA . ASP A 1 92 ? 24.255 -1.417 -62.461 1.00 48.72 92 ASP A CA 1
ATOM 734 C C . ASP A 1 92 ? 24.924 -1.980 -63.732 1.00 48.72 92 ASP A C 1
ATOM 736 O O . ASP A 1 92 ? 25.270 -1.228 -64.634 1.00 48.72 92 ASP A O 1
ATOM 740 N N . GLU A 1 93 ? 25.123 -3.301 -63.821 1.00 47.53 93 GLU A N 1
ATOM 741 C CA . GLU A 1 93 ? 25.709 -3.943 -65.015 1.00 47.53 93 GLU A CA 1
ATOM 742 C C . GLU A 1 93 ? 24.911 -5.191 -65.455 1.00 47.53 93 GLU A C 1
ATOM 744 O O . GLU A 1 93 ? 25.459 -6.240 -65.776 1.00 47.53 93 GLU A O 1
ATOM 749 N N . GLU A 1 94 ? 23.575 -5.082 -65.465 1.00 45.03 94 GLU A N 1
ATOM 750 C CA . GLU A 1 94 ? 22.715 -5.886 -66.352 1.00 45.03 94 GLU A CA 1
ATOM 751 C C . GLU A 1 94 ? 22.255 -5.016 -67.535 1.00 45.03 94 GLU A C 1
ATOM 753 O O . GLU A 1 94 ? 21.075 -4.716 -67.681 1.00 45.03 94 GLU A O 1
ATOM 758 N N . ASP A 1 95 ? 23.195 -4.584 -68.376 1.00 44.94 95 ASP A N 1
ATOM 759 C CA . ASP A 1 95 ? 22.941 -4.432 -69.811 1.00 44.94 95 ASP A CA 1
ATOM 760 C C . ASP A 1 95 ? 24.275 -4.421 -70.580 1.00 44.94 95 ASP A C 1
ATOM 762 O O . ASP A 1 95 ? 25.200 -3.699 -70.229 1.00 44.94 95 ASP A O 1
ATOM 766 N N . GLU A 1 96 ? 24.324 -5.223 -71.648 1.00 39.25 96 GLU A N 1
ATOM 767 C CA . GLU A 1 96 ? 25.392 -5.343 -72.662 1.00 39.25 96 GLU A CA 1
ATOM 768 C C . GLU A 1 96 ? 26.578 -6.309 -72.396 1.00 39.25 96 GLU A C 1
ATOM 770 O O . GLU A 1 96 ? 27.660 -5.950 -71.954 1.00 39.25 96 GLU A O 1
ATOM 775 N N . ALA A 1 97 ? 26.347 -7.571 -72.787 1.00 42.00 97 ALA A N 1
ATOM 776 C CA . ALA A 1 97 ? 27.234 -8.473 -73.543 1.00 42.00 97 ALA A CA 1
ATOM 777 C C . ALA A 1 97 ? 28.773 -8.286 -73.488 1.00 42.00 97 ALA A C 1
ATOM 779 O O . ALA A 1 97 ? 29.288 -7.362 -74.102 1.00 42.00 97 ALA A O 1
ATOM 780 N N . ASP A 1 98 ? 29.506 -9.292 -72.983 1.00 33.59 98 ASP A N 1
ATOM 781 C CA . ASP A 1 98 ? 30.516 -10.070 -73.744 1.00 33.59 98 ASP A CA 1
ATOM 782 C C . ASP A 1 98 ? 31.059 -11.244 -72.897 1.00 33.59 98 ASP A C 1
ATOM 784 O O . ASP A 1 98 ? 31.128 -11.186 -71.671 1.00 33.59 98 ASP A O 1
ATOM 788 N N . GLU A 1 99 ? 31.439 -12.333 -73.560 1.00 44.47 99 GLU A N 1
ATOM 789 C CA . GLU A 1 99 ? 32.041 -13.527 -72.965 1.00 44.47 99 GLU A CA 1
ATOM 790 C C . GLU A 1 99 ? 33.435 -13.243 -72.368 1.00 44.47 99 GLU A C 1
ATOM 792 O O . GLU A 1 99 ? 34.287 -12.672 -73.053 1.00 44.47 99 GLU A O 1
ATOM 797 N N . LYS A 1 100 ? 33.730 -13.761 -71.159 1.00 35.91 100 LYS A N 1
ATOM 798 C CA . LYS A 1 100 ? 34.986 -14.491 -70.865 1.00 35.91 100 LYS A CA 1
ATOM 799 C C . LYS A 1 100 ? 35.054 -15.125 -69.470 1.00 35.91 100 LYS A C 1
ATOM 801 O O . LYS A 1 100 ? 34.854 -14.494 -68.440 1.00 35.91 100 LYS A O 1
ATOM 806 N N . ASP A 1 101 ? 35.402 -16.402 -69.534 1.00 32.78 101 ASP A N 1
ATOM 807 C CA . ASP A 1 101 ? 36.046 -17.289 -68.564 1.00 32.78 101 ASP A CA 1
ATOM 808 C C . ASP A 1 101 ? 37.078 -16.593 -67.644 1.00 32.78 101 ASP A C 1
ATOM 810 O O . ASP A 1 101 ? 37.901 -15.824 -68.139 1.00 32.78 101 ASP A O 1
ATOM 814 N N . ASP A 1 102 ? 37.055 -16.858 -66.330 1.00 28.86 102 ASP A N 1
ATOM 815 C CA . ASP A 1 102 ? 38.123 -17.613 -65.639 1.00 28.86 102 ASP A CA 1
ATOM 816 C C . ASP A 1 102 ? 37.898 -17.674 -64.106 1.00 28.86 102 ASP A C 1
ATOM 818 O O . ASP A 1 102 ? 37.816 -16.679 -63.386 1.00 28.86 102 ASP A O 1
ATOM 822 N N . SER A 1 103 ? 37.788 -18.912 -63.629 1.00 40.56 103 SER A N 1
ATOM 823 C CA . SER A 1 103 ? 38.377 -19.477 -62.409 1.00 40.56 103 SER A CA 1
ATOM 824 C C . SER A 1 103 ? 38.830 -18.551 -61.260 1.00 40.56 103 SER A C 1
ATOM 826 O O . SER A 1 103 ? 39.859 -17.888 -61.332 1.00 40.56 103 SER A O 1
ATOM 828 N N . CYS A 1 104 ? 38.201 -18.703 -60.085 1.00 30.50 104 CYS A N 1
ATOM 829 C CA . CYS A 1 104 ? 38.935 -19.097 -58.870 1.00 30.50 104 CYS A CA 1
ATOM 830 C C . CYS A 1 104 ? 37.970 -19.547 -57.764 1.00 30.50 104 CYS A C 1
ATOM 832 O O . CYS A 1 104 ? 37.501 -18.774 -56.926 1.00 30.50 104 CYS A O 1
ATOM 834 N N . ALA A 1 105 ? 37.720 -20.853 -57.727 1.00 44.22 105 ALA A N 1
ATOM 835 C CA . ALA A 1 105 ? 37.225 -21.529 -56.543 1.00 44.22 105 ALA A CA 1
ATOM 836 C C . ALA A 1 105 ? 38.336 -21.572 -55.474 1.00 44.22 105 ALA A C 1
ATOM 838 O O . ALA A 1 105 ? 39.164 -22.479 -55.470 1.00 44.22 105 ALA A O 1
ATOM 839 N N . SER A 1 106 ? 38.347 -20.619 -54.538 1.00 37.19 106 SER A N 1
ATOM 840 C CA . SER A 1 106 ? 39.097 -20.753 -53.280 1.00 37.19 106 SER A CA 1
ATOM 841 C C . SER A 1 106 ? 38.146 -20.997 -52.116 1.00 37.19 106 SER A C 1
ATOM 843 O O . SER A 1 106 ? 37.680 -20.100 -51.420 1.00 37.19 106 SER A O 1
ATOM 845 N N . THR A 1 107 ? 37.887 -22.284 -51.919 1.00 45.84 107 THR A N 1
ATOM 846 C CA . THR A 1 107 ? 37.433 -22.881 -50.665 1.00 45.84 107 THR A CA 1
ATOM 847 C C . THR A 1 107 ? 38.449 -22.570 -49.561 1.00 45.84 107 THR A C 1
ATOM 849 O O . THR A 1 107 ? 39.534 -23.147 -49.508 1.00 45.84 107 THR A O 1
ATOM 852 N N . VAL A 1 108 ? 38.095 -21.655 -48.655 1.00 43.78 108 VAL A N 1
ATOM 853 C CA . VAL A 1 108 ? 38.741 -21.524 -47.343 1.00 43.78 108 VAL A CA 1
ATOM 854 C C . VAL A 1 108 ? 37.700 -21.684 -46.244 1.00 43.78 108 VAL A C 1
ATOM 856 O O . VAL A 1 108 ? 37.264 -20.742 -45.590 1.00 43.78 108 VAL A O 1
ATOM 859 N N . ASN A 1 109 ? 37.344 -22.945 -46.003 1.00 52.84 109 ASN A N 1
ATOM 860 C CA . ASN A 1 109 ? 36.919 -23.390 -44.682 1.00 52.84 109 ASN A CA 1
ATOM 861 C C . ASN A 1 109 ? 38.097 -23.211 -43.705 1.00 52.84 109 ASN A C 1
ATOM 863 O O . ASN A 1 109 ? 38.919 -24.109 -43.539 1.00 52.84 109 ASN A O 1
ATOM 867 N N . ILE A 1 110 ? 38.191 -22.048 -43.053 1.00 44.84 110 ILE A N 1
ATOM 868 C CA . ILE A 1 110 ? 39.091 -21.823 -41.914 1.00 44.84 110 ILE A CA 1
ATOM 869 C C . ILE A 1 110 ? 38.257 -21.402 -40.703 1.00 44.84 110 ILE A C 1
ATOM 871 O O . ILE A 1 110 ? 38.012 -20.225 -40.461 1.00 44.84 110 ILE A O 1
ATOM 875 N N . GLY A 1 111 ? 37.886 -22.414 -39.919 1.00 42.28 111 GLY A N 1
ATOM 876 C CA . GLY A 1 111 ? 37.707 -22.320 -38.473 1.00 42.28 111 GLY A CA 1
ATOM 877 C C . GLY A 1 111 ? 36.441 -21.618 -37.992 1.00 42.28 111 GLY A C 1
ATOM 878 O O . GLY A 1 111 ? 36.424 -20.407 -37.794 1.00 42.28 111 GLY A O 1
ATOM 879 N N . SER A 1 112 ? 35.451 -22.428 -37.613 1.00 54.03 112 SER A N 1
ATOM 880 C CA . SER A 1 112 ? 34.278 -22.045 -36.808 1.00 54.03 112 SER A CA 1
ATOM 881 C C . SER A 1 112 ? 34.613 -21.395 -35.443 1.00 54.03 112 SER A C 1
ATOM 883 O O . SER A 1 112 ? 33.700 -21.039 -34.703 1.00 54.03 112 SER A O 1
ATOM 885 N N . ASP A 1 113 ? 35.894 -21.208 -35.111 1.00 54.16 113 ASP A N 1
ATOM 886 C CA . ASP A 1 113 ? 36.397 -20.597 -33.874 1.00 54.16 113 ASP A CA 1
ATOM 887 C C . ASP A 1 113 ? 36.844 -19.127 -34.027 1.00 54.16 113 ASP A C 1
ATOM 889 O O . ASP A 1 113 ? 37.370 -18.539 -33.084 1.00 54.16 113 ASP A O 1
ATOM 893 N N . LYS A 1 114 ? 36.640 -18.490 -35.191 1.00 55.44 114 LYS A N 1
ATOM 894 C CA . LYS A 1 114 ? 37.037 -17.084 -35.434 1.00 55.44 114 LYS A CA 1
ATOM 895 C C . LYS A 1 114 ? 35.877 -16.088 -35.465 1.00 55.44 114 LYS A C 1
ATOM 897 O O . LYS A 1 114 ? 35.934 -15.094 -36.186 1.00 55.44 114 LYS A O 1
ATOM 902 N N . SER A 1 115 ? 34.839 -16.295 -34.656 1.00 56.91 115 SER A N 1
ATOM 903 C CA . SER A 1 115 ? 33.927 -15.186 -34.358 1.00 56.91 115 SER A CA 1
ATOM 904 C C . SER A 1 115 ? 34.663 -14.211 -33.435 1.00 56.91 115 SER A C 1
ATOM 906 O O . SER A 1 115 ? 34.711 -14.426 -32.226 1.00 56.91 115 SER A O 1
ATOM 908 N N . LEU A 1 116 ? 35.264 -13.153 -34.001 1.00 61.91 116 LEU A N 1
ATOM 909 C CA . LEU A 1 116 ? 35.984 -12.080 -33.282 1.00 61.91 116 LEU A CA 1
ATOM 910 C C . LEU A 1 116 ? 35.170 -11.452 -32.138 1.00 61.91 116 LEU A C 1
ATOM 912 O O . LEU A 1 116 ? 35.733 -10.808 -31.258 1.00 61.91 116 LEU A O 1
ATOM 916 N N . PHE A 1 117 ? 33.860 -11.689 -32.120 1.00 59.31 117 PHE A N 1
ATOM 917 C CA . PHE A 1 117 ? 32.995 -11.419 -30.989 1.00 59.31 117 PHE A CA 1
ATOM 918 C C . PHE A 1 117 ? 32.145 -12.664 -30.717 1.00 59.31 117 PHE A C 1
ATOM 920 O O . PHE A 1 117 ? 31.328 -13.071 -31.547 1.00 59.31 117 PHE A O 1
ATOM 927 N N . ARG A 1 118 ? 32.347 -13.301 -29.557 1.00 69.12 118 ARG A N 1
ATOM 928 C CA . ARG A 1 118 ? 31.365 -14.247 -29.008 1.00 69.12 118 ARG A CA 1
ATOM 929 C C . ARG A 1 118 ? 30.121 -13.455 -28.621 1.00 69.12 118 ARG A C 1
ATOM 931 O O . ARG A 1 118 ? 30.223 -12.344 -28.110 1.00 69.12 118 ARG A O 1
ATOM 938 N N . ASN A 1 119 ? 28.947 -14.021 -28.878 1.00 69.94 119 ASN A N 1
ATOM 939 C CA . ASN A 1 119 ? 27.689 -13.416 -28.464 1.00 69.94 119 ASN A CA 1
ATOM 940 C C . ASN A 1 119 ? 27.547 -13.540 -26.936 1.00 69.94 119 ASN A C 1
ATOM 942 O O . ASN A 1 119 ? 27.057 -14.550 -26.435 1.00 69.94 119 ASN A O 1
ATOM 946 N N . THR A 1 120 ? 27.999 -12.519 -26.207 1.00 73.00 120 THR A N 1
ATOM 947 C CA . THR A 1 120 ? 27.890 -12.445 -24.742 1.00 73.00 120 THR A CA 1
ATOM 948 C C . THR A 1 120 ? 26.434 -12.364 -24.292 1.00 73.00 120 THR A C 1
ATOM 950 O O . THR A 1 120 ? 26.097 -12.907 -23.252 1.00 73.00 120 THR A O 1
ATOM 953 N N . ASN A 1 121 ? 25.532 -11.815 -25.116 1.00 77.88 121 ASN A N 1
ATOM 954 C CA . ASN A 1 121 ? 24.111 -11.709 -24.767 1.00 77.88 121 ASN A CA 1
ATOM 955 C C . ASN A 1 121 ? 23.458 -13.087 -24.572 1.00 77.88 121 ASN A C 1
ATOM 957 O O . ASN A 1 121 ? 22.629 -13.254 -23.682 1.00 77.88 121 ASN A O 1
ATOM 961 N N . VAL A 1 122 ? 23.820 -14.084 -25.386 1.00 78.12 122 VAL A N 1
ATOM 962 C CA . VAL A 1 122 ? 23.321 -15.461 -25.221 1.00 78.12 122 VAL A CA 1
ATOM 963 C C . VAL A 1 122 ? 23.831 -16.074 -23.917 1.00 78.12 122 VAL A C 1
ATOM 965 O O . VAL A 1 122 ? 23.069 -16.727 -23.206 1.00 78.12 122 VAL A O 1
ATOM 968 N N . GLU A 1 123 ? 25.099 -15.848 -23.579 1.00 78.50 123 GLU A N 1
ATOM 969 C CA . GLU A 1 123 ? 25.707 -16.333 -22.337 1.00 78.50 123 GLU A CA 1
ATOM 970 C C . GLU A 1 123 ? 25.100 -15.632 -21.101 1.00 78.50 123 GLU A C 1
ATOM 972 O O . GLU A 1 123 ? 24.722 -16.295 -20.133 1.00 78.50 123 GLU A O 1
ATOM 977 N N . ASP A 1 124 ? 24.878 -14.320 -21.173 1.00 81.69 124 ASP A N 1
ATOM 978 C CA . ASP A 1 124 ? 24.283 -13.495 -20.116 1.00 81.69 124 ASP A CA 1
ATOM 979 C C . ASP A 1 124 ? 22.815 -13.862 -19.847 1.00 81.69 124 ASP A C 1
ATOM 981 O O . ASP A 1 124 ? 22.398 -14.010 -18.699 1.00 81.69 124 ASP A O 1
ATOM 985 N N . VAL A 1 125 ? 22.016 -14.094 -20.893 1.00 81.94 125 VAL A N 1
ATOM 986 C CA . VAL A 1 125 ? 20.616 -14.528 -20.733 1.00 81.94 125 VAL A CA 1
ATOM 987 C C . VAL A 1 125 ? 20.538 -15.922 -20.103 1.00 81.94 125 VAL A C 1
ATOM 989 O O . VAL A 1 125 ? 19.703 -16.173 -19.228 1.00 81.94 125 VAL A O 1
ATOM 992 N N . LEU A 1 126 ? 21.413 -16.844 -20.513 1.00 81.62 126 LEU A N 1
ATOM 993 C CA . LEU A 1 126 ? 21.446 -18.195 -19.951 1.00 81.62 126 LEU A CA 1
ATOM 994 C C . LEU A 1 126 ? 21.908 -18.201 -18.489 1.00 81.62 126 LEU A C 1
ATOM 996 O O . LEU A 1 126 ? 21.342 -18.935 -17.672 1.00 81.62 126 LEU A O 1
ATOM 1000 N N . THR A 1 127 ? 22.901 -17.381 -18.145 1.00 83.69 127 THR A N 1
ATOM 1001 C CA . THR A 1 127 ? 23.393 -17.243 -16.768 1.00 83.69 127 THR A CA 1
ATOM 1002 C C . THR A 1 127 ? 22.370 -16.553 -15.867 1.00 83.69 127 THR A C 1
ATOM 1004 O O . THR A 1 127 ? 22.114 -17.065 -14.778 1.00 83.69 127 THR A O 1
ATOM 1007 N N . ALA A 1 128 ? 21.693 -15.497 -16.329 1.00 85.62 128 ALA A N 1
ATOM 1008 C CA . ALA A 1 128 ? 20.620 -14.830 -15.587 1.00 85.62 128 ALA A CA 1
ATOM 1009 C C . ALA A 1 128 ? 19.459 -15.786 -15.266 1.00 85.62 128 ALA A C 1
ATOM 1011 O O . ALA A 1 128 ? 19.048 -15.908 -14.112 1.00 85.62 128 ALA A O 1
ATOM 1012 N N . ARG A 1 129 ? 18.991 -16.560 -16.256 1.00 86.50 129 ARG A N 1
ATOM 1013 C CA . ARG A 1 129 ? 17.926 -17.560 -16.056 1.00 86.50 129 ARG A CA 1
ATOM 1014 C C . ARG A 1 129 ? 18.348 -18.697 -15.118 1.00 86.50 129 ARG A C 1
ATOM 1016 O O . ARG A 1 129 ? 17.518 -19.316 -14.449 1.00 86.50 129 ARG A O 1
ATOM 1023 N N . LYS A 1 130 ? 19.637 -19.044 -15.096 1.00 88.69 130 LYS A N 1
ATOM 1024 C CA . LYS A 1 130 ? 20.181 -20.021 -14.144 1.00 88.69 130 LYS A CA 1
ATOM 1025 C C . LYS A 1 130 ? 20.216 -19.441 -12.727 1.00 88.69 130 LYS A C 1
ATOM 1027 O O . LYS A 1 130 ? 19.732 -20.104 -11.816 1.00 88.69 130 LYS A O 1
ATOM 1032 N N . LEU A 1 131 ? 20.703 -18.211 -12.569 1.00 88.94 131 LEU A N 1
ATOM 1033 C CA . LEU A 1 131 ? 20.765 -17.509 -11.286 1.00 88.94 131 LEU A CA 1
ATOM 1034 C C . LEU A 1 131 ? 19.373 -17.333 -10.667 1.00 88.94 131 LEU A C 1
ATOM 1036 O O . LEU A 1 131 ? 19.205 -17.579 -9.480 1.00 88.94 131 LEU A O 1
ATOM 1040 N N . GLU A 1 132 ? 18.365 -16.981 -11.468 1.00 87.25 132 GLU A N 1
ATOM 1041 C CA . GLU A 1 132 ? 16.975 -16.862 -11.011 1.00 87.25 132 GLU A CA 1
ATOM 1042 C C . GLU A 1 132 ? 16.455 -18.189 -10.437 1.00 87.25 132 GLU A C 1
ATOM 1044 O O . GLU A 1 132 ? 15.877 -18.241 -9.351 1.00 87.25 132 GLU A O 1
ATOM 1049 N N . ARG A 1 133 ? 16.727 -19.297 -11.131 1.00 86.75 133 ARG A N 1
ATOM 1050 C CA . ARG A 1 133 ? 16.330 -20.637 -10.685 1.00 86.75 133 ARG A CA 1
ATOM 1051 C C . ARG A 1 133 ? 17.023 -21.049 -9.389 1.00 86.75 133 ARG A C 1
ATOM 1053 O O . ARG A 1 133 ? 16.381 -21.651 -8.529 1.00 86.75 133 ARG A O 1
ATOM 1060 N N . ASP A 1 134 ? 18.316 -20.771 -9.275 1.00 86.81 134 ASP A N 1
ATOM 1061 C CA . ASP A 1 134 ? 19.098 -21.103 -8.085 1.00 86.81 134 ASP A CA 1
ATOM 1062 C C . ASP A 1 134 ? 18.669 -20.218 -6.899 1.00 86.81 134 ASP A C 1
ATOM 1064 O O . ASP A 1 134 ? 18.417 -20.735 -5.813 1.00 86.81 134 ASP A O 1
ATOM 1068 N N . SER A 1 135 ? 18.400 -18.929 -7.134 1.00 84.44 135 SER A N 1
ATOM 1069 C CA . SER A 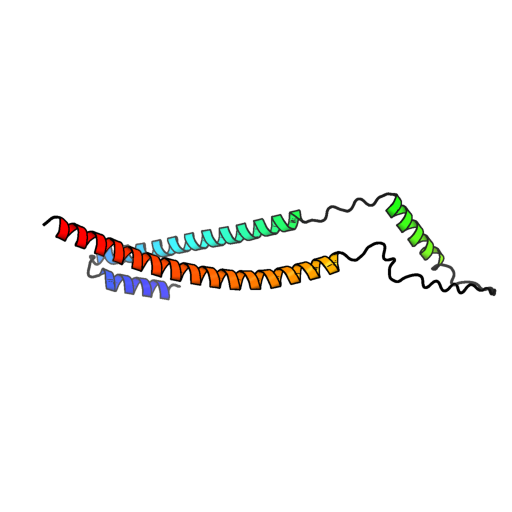1 135 ? 17.847 -18.008 -6.132 1.00 84.44 135 SER A CA 1
ATOM 1070 C C . SER A 1 135 ? 16.508 -18.488 -5.564 1.00 84.44 135 SER A C 1
ATOM 1072 O O . SER A 1 135 ? 16.311 -18.468 -4.350 1.00 84.44 135 SER A O 1
ATOM 1074 N N . LEU A 1 136 ? 15.588 -18.968 -6.411 1.00 83.75 136 LEU A N 1
ATOM 1075 C CA . LEU A 1 136 ? 14.295 -19.503 -5.956 1.00 83.75 136 LEU A CA 1
ATOM 1076 C C . LEU A 1 136 ? 14.454 -20.763 -5.088 1.00 83.75 136 LEU A C 1
ATOM 1078 O O . LEU A 1 136 ? 13.685 -20.987 -4.147 1.00 83.75 136 LEU A O 1
ATOM 1082 N N . ARG A 1 137 ? 15.455 -21.599 -5.387 1.00 84.00 137 ARG A N 1
ATOM 1083 C CA . ARG A 1 137 ? 15.776 -22.783 -4.576 1.00 84.00 137 ARG A CA 1
ATOM 1084 C C . ARG A 1 137 ? 16.336 -22.381 -3.215 1.00 84.00 137 ARG A C 1
ATOM 1086 O O . ARG A 1 137 ? 15.871 -22.909 -2.202 1.00 84.00 137 ARG A O 1
ATOM 1093 N N . ASP A 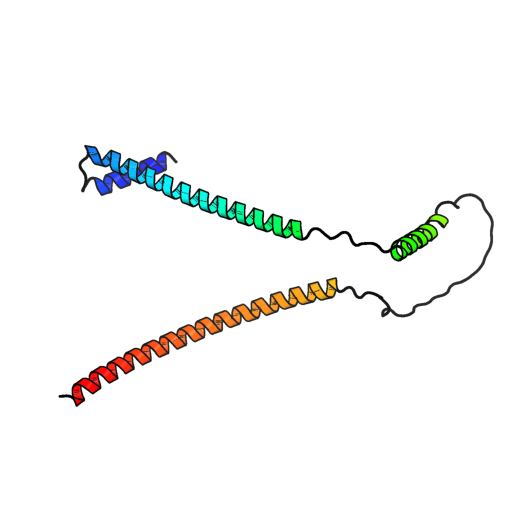1 138 ? 17.269 -21.436 -3.191 1.00 86.81 138 ASP A N 1
ATOM 1094 C CA . ASP A 1 138 ? 17.894 -20.945 -1.963 1.00 86.81 138 ASP A CA 1
ATOM 1095 C C . ASP A 1 138 ? 16.883 -20.224 -1.065 1.00 86.81 138 ASP A C 1
ATOM 1097 O O . ASP A 1 138 ? 16.862 -20.443 0.146 1.00 86.81 138 ASP A O 1
ATOM 1101 N N . GLU A 1 139 ? 15.974 -19.430 -1.634 1.00 86.62 139 GLU A N 1
ATOM 1102 C CA . GLU A 1 139 ? 14.922 -18.748 -0.876 1.00 86.62 139 GLU A CA 1
ATOM 1103 C C . GLU A 1 139 ? 13.952 -19.743 -0.217 1.00 86.62 139 GLU A C 1
ATOM 1105 O O . GLU A 1 139 ? 13.615 -19.609 0.966 1.00 86.62 139 GLU A O 1
ATOM 1110 N N . SER A 1 140 ? 13.571 -20.808 -0.933 1.00 85.75 140 SER A N 1
ATOM 1111 C CA . SER A 1 140 ? 12.747 -21.878 -0.363 1.00 85.75 140 SER A CA 1
ATOM 1112 C C . SER A 1 140 ? 13.453 -22.602 0.788 1.00 85.75 140 SER A C 1
ATOM 1114 O O . SER A 1 140 ? 12.805 -22.930 1.789 1.00 85.75 140 SER A O 1
ATOM 1116 N N . GLN A 1 141 ? 14.755 -22.870 0.663 1.00 86.19 141 GLN A N 1
ATOM 1117 C CA . GLN A 1 141 ? 15.535 -23.502 1.728 1.00 86.19 141 GLN A CA 1
ATOM 1118 C C . GLN A 1 141 ? 15.686 -22.568 2.927 1.00 86.19 141 GLN A C 1
ATOM 1120 O O . GLN A 1 141 ? 15.408 -22.969 4.058 1.00 86.19 141 GLN A O 1
ATOM 1125 N N . ARG A 1 142 ? 16.013 -21.299 2.683 1.00 89.44 142 ARG A N 1
ATOM 1126 C CA . ARG A 1 142 ? 16.173 -20.279 3.719 1.00 89.44 142 ARG A CA 1
ATOM 1127 C C . ARG A 1 142 ? 14.889 -20.069 4.517 1.00 89.44 142 ARG A C 1
ATOM 1129 O O . ARG A 1 142 ? 14.952 -19.950 5.738 1.00 89.44 142 ARG A O 1
ATOM 1136 N N . LYS A 1 143 ? 13.718 -20.088 3.870 1.00 91.81 143 LYS A N 1
ATOM 1137 C CA . LYS A 1 143 ? 12.422 -20.032 4.566 1.00 91.81 143 LYS A CA 1
ATOM 1138 C C . LYS A 1 143 ? 12.222 -21.236 5.490 1.00 91.81 143 LYS A C 1
ATOM 1140 O O . LYS A 1 143 ? 11.845 -21.074 6.648 1.00 91.81 143 LYS A O 1
ATOM 1145 N N . LYS A 1 144 ? 12.550 -22.442 5.017 1.00 92.06 144 LYS A N 1
ATOM 1146 C CA . LYS A 1 144 ? 12.482 -23.671 5.825 1.00 92.06 144 LYS A CA 1
ATOM 1147 C C . LYS A 1 144 ? 13.438 -23.631 7.024 1.00 92.06 144 LYS A C 1
ATOM 1149 O O . LYS A 1 144 ? 13.089 -24.111 8.103 1.00 92.06 144 LYS A O 1
ATOM 1154 N N . GLU A 1 145 ? 14.631 -23.067 6.851 1.00 88.81 145 GLU A N 1
ATOM 1155 C CA . GLU A 1 145 ? 15.607 -22.886 7.930 1.00 88.81 145 GLU A CA 1
ATOM 1156 C C . GLU A 1 145 ? 15.160 -21.842 8.954 1.00 88.81 145 GLU A C 1
ATOM 1158 O O . GLU A 1 145 ? 15.278 -22.089 10.154 1.00 88.81 145 GLU A O 1
ATOM 1163 N N . GLN A 1 146 ? 14.582 -20.723 8.512 1.00 87.88 146 GLN A N 1
ATOM 1164 C CA . GLN A 1 146 ? 14.005 -19.716 9.407 1.00 87.88 146 GLN A CA 1
ATOM 1165 C C . GLN A 1 146 ? 12.861 -20.297 10.244 1.00 87.88 146 GLN A C 1
ATOM 1167 O O . GLN A 1 146 ? 12.868 -20.150 11.466 1.00 87.88 146 GLN A O 1
ATOM 1172 N N . ASP A 1 147 ? 11.944 -21.046 9.625 1.00 91.75 147 ASP A N 1
ATOM 1173 C CA . ASP A 1 147 ? 10.861 -21.731 10.341 1.00 91.75 147 ASP A CA 1
ATOM 1174 C C . ASP A 1 147 ? 11.402 -22.731 11.376 1.00 91.75 147 ASP A C 1
ATOM 1176 O O . ASP A 1 147 ? 10.865 -22.868 12.483 1.00 91.75 147 ASP A O 1
ATOM 1180 N N . LYS A 1 148 ? 12.488 -23.441 11.044 1.00 94.31 148 LYS A N 1
ATOM 1181 C CA . LYS A 1 148 ? 13.152 -24.369 11.966 1.00 94.31 148 LYS A CA 1
ATOM 1182 C C . LYS A 1 148 ? 13.790 -23.628 13.144 1.00 94.31 148 LYS A C 1
ATOM 1184 O O . LYS A 1 148 ? 13.558 -24.016 14.290 1.00 94.31 148 LYS A O 1
ATOM 1189 N N . LEU A 1 149 ? 14.537 -22.557 12.875 1.00 89.56 149 LEU A N 1
ATOM 1190 C CA . LEU A 1 149 ? 15.175 -21.724 13.895 1.00 89.56 149 LEU A CA 1
ATOM 1191 C C . LEU A 1 149 ? 14.145 -21.085 14.827 1.00 89.56 149 LEU A C 1
ATOM 1193 O O . LEU A 1 149 ? 14.356 -21.064 16.039 1.00 89.56 149 LEU A O 1
ATOM 1197 N N . GLN A 1 150 ? 13.007 -20.634 14.295 1.00 91.88 150 GLN A N 1
ATOM 1198 C CA . GLN A 1 150 ? 11.932 -20.063 15.101 1.00 91.88 150 GLN A CA 1
ATOM 1199 C C . GLN A 1 150 ? 11.345 -21.101 16.068 1.00 91.88 150 GLN A C 1
ATOM 1201 O O . GLN A 1 150 ? 11.210 -20.839 17.263 1.00 91.88 150 GLN A O 1
ATOM 1206 N N . ARG A 1 151 ? 11.091 -22.329 15.596 1.00 89.56 151 ARG A N 1
ATOM 1207 C CA . ARG A 1 151 ? 10.627 -23.425 16.467 1.00 89.56 151 ARG A CA 1
ATOM 1208 C C . ARG A 1 151 ? 11.641 -23.786 17.549 1.00 89.56 151 ARG A C 1
ATOM 1210 O O . ARG A 1 151 ? 11.246 -24.115 18.667 1.00 89.56 151 ARG A O 1
ATOM 1217 N N . GLU A 1 152 ? 12.932 -23.781 17.231 1.00 91.00 152 GLU A N 1
ATOM 1218 C CA . GLU A 1 152 ? 13.992 -24.036 18.213 1.00 91.00 152 GLU A CA 1
ATOM 1219 C C . GLU A 1 152 ? 14.089 -22.905 19.241 1.00 91.00 152 GLU A C 1
ATOM 1221 O O . GLU A 1 152 ? 14.164 -23.178 20.442 1.00 91.00 152 GLU A O 1
ATOM 1226 N N . ARG A 1 153 ? 13.978 -21.646 18.800 1.00 91.62 153 ARG A N 1
ATOM 1227 C CA . ARG A 1 153 ? 13.917 -20.469 19.677 1.00 91.62 153 ARG A CA 1
ATOM 1228 C C . ARG A 1 153 ? 12.749 -20.547 20.650 1.00 91.62 153 ARG A C 1
ATOM 1230 O O . ARG A 1 153 ? 12.956 -20.378 21.851 1.00 91.62 153 ARG A O 1
ATOM 1237 N N . ASP A 1 154 ? 11.560 -20.899 20.173 1.00 91.81 154 ASP A N 1
ATOM 1238 C CA . ASP A 1 154 ? 10.377 -21.038 21.025 1.00 91.81 154 ASP A CA 1
ATOM 1239 C C . ASP A 1 154 ? 10.514 -22.191 22.031 1.00 91.81 154 ASP A C 1
ATOM 1241 O O . ASP A 1 154 ? 10.081 -22.082 23.185 1.00 91.81 154 ASP A O 1
ATOM 1245 N N . LYS A 1 155 ? 11.136 -23.307 21.626 1.00 94.38 155 LYS A N 1
ATOM 1246 C CA . LYS A 1 155 ? 11.423 -24.439 22.524 1.00 94.38 155 LYS A CA 1
ATOM 1247 C C . LYS A 1 155 ? 12.400 -24.046 23.630 1.00 94.38 155 LYS A C 1
ATOM 1249 O O . LYS A 1 155 ? 12.120 -24.329 24.797 1.00 94.38 155 LYS A O 1
ATOM 1254 N N . LEU A 1 156 ? 13.497 -23.373 23.282 1.00 90.81 156 LEU A N 1
ATOM 1255 C CA . LEU A 1 156 ? 14.487 -22.892 24.247 1.00 90.81 156 LEU A CA 1
ATOM 1256 C C . LEU A 1 156 ? 13.879 -21.861 25.199 1.00 90.81 156 LEU A C 1
ATOM 1258 O O . LEU A 1 156 ? 14.031 -21.995 26.408 1.00 90.81 156 LEU A O 1
ATOM 1262 N N . ALA A 1 157 ? 13.095 -20.907 24.691 1.00 91.38 157 ALA A N 1
ATOM 1263 C CA . ALA A 1 157 ? 12.415 -19.918 25.525 1.00 91.38 157 ALA A CA 1
ATOM 1264 C C . ALA A 1 157 ? 11.449 -20.571 26.533 1.00 91.38 157 ALA A C 1
ATOM 1266 O O . ALA A 1 157 ? 11.373 -20.157 27.693 1.00 91.38 157 ALA A O 1
ATOM 1267 N N . LYS A 1 158 ? 10.727 -21.629 26.132 1.00 92.88 158 LYS A N 1
ATOM 1268 C CA . LYS A 1 158 ? 9.873 -22.408 27.047 1.00 92.88 158 LYS A CA 1
ATOM 1269 C C . LYS A 1 158 ? 10.686 -23.144 28.114 1.00 92.88 158 LYS A C 1
ATOM 1271 O O . LYS A 1 158 ? 10.262 -23.173 29.269 1.00 92.88 158 LYS A O 1
ATOM 1276 N N . GLN A 1 159 ? 11.821 -23.741 27.753 1.00 89.94 159 GLN A N 1
ATOM 1277 C CA . GLN A 1 159 ? 12.711 -24.402 28.715 1.00 89.94 159 GLN A CA 1
ATOM 1278 C C . GLN A 1 159 ? 13.324 -23.394 29.693 1.00 89.94 159 GLN A C 1
ATOM 1280 O O . GLN A 1 159 ? 13.260 -23.610 30.899 1.00 89.94 159 GLN A O 1
ATOM 1285 N N . GLU A 1 160 ? 13.800 -22.250 29.201 1.00 89.88 160 GLU A N 1
ATOM 1286 C CA . GLU A 1 160 ? 14.382 -21.187 30.020 1.00 89.88 160 GLU A CA 1
ATOM 1287 C C . GLU A 1 160 ? 13.366 -20.620 31.021 1.00 89.88 160 GLU A C 1
ATOM 1289 O O . GLU A 1 160 ? 13.697 -20.407 32.187 1.00 89.88 160 GLU A O 1
ATOM 1294 N N . ARG A 1 161 ? 12.102 -20.429 30.614 1.00 88.00 161 ARG A N 1
ATOM 1295 C CA . ARG A 1 161 ? 11.021 -20.029 31.534 1.00 88.00 161 ARG A CA 1
ATOM 1296 C C . ARG A 1 161 ? 10.806 -21.065 32.637 1.00 88.00 161 ARG A C 1
ATOM 1298 O O . ARG A 1 161 ? 10.781 -20.695 33.809 1.00 88.00 161 ARG A O 1
ATOM 1305 N N . LYS A 1 162 ? 10.727 -22.353 32.281 1.00 90.12 162 LYS A N 1
ATOM 1306 C CA . LYS A 1 162 ? 10.587 -23.452 33.253 1.00 90.12 162 LYS A CA 1
ATOM 1307 C C . LYS A 1 162 ? 11.776 -23.522 34.214 1.00 90.12 162 LYS A C 1
ATOM 1309 O O . LYS A 1 162 ? 11.590 -23.758 35.403 1.00 90.12 162 LYS A O 1
ATOM 1314 N N . GLU A 1 163 ? 12.997 -23.316 33.731 1.00 86.94 163 GLU A N 1
ATOM 1315 C CA . GLU A 1 163 ? 14.192 -23.306 34.578 1.00 86.94 163 GLU A CA 1
ATOM 1316 C C . GLU A 1 163 ? 14.273 -22.078 35.484 1.00 86.94 163 GLU A C 1
ATOM 1318 O O . GLU A 1 163 ? 14.620 -22.215 36.657 1.00 86.94 163 GLU A O 1
ATOM 1323 N N . LYS A 1 164 ? 13.932 -20.884 34.981 1.00 87.06 164 LYS A N 1
ATOM 1324 C CA . LYS A 1 164 ? 13.847 -19.663 35.796 1.00 87.06 164 LYS A CA 1
ATOM 1325 C C . LYS A 1 164 ? 12.833 -19.828 36.923 1.00 87.06 164 LYS A C 1
ATOM 1327 O O . LYS A 1 164 ? 13.124 -19.457 38.057 1.00 87.06 164 LYS A O 1
ATOM 1332 N N . GLU A 1 165 ? 11.684 -20.431 36.634 1.00 80.88 165 GLU A N 1
ATOM 1333 C CA . GLU A 1 165 ? 10.658 -20.731 37.632 1.00 80.88 165 GLU A CA 1
ATOM 1334 C C . GLU A 1 165 ? 11.147 -21.748 38.675 1.00 80.88 165 GLU A C 1
ATOM 1336 O O . GLU A 1 165 ? 11.072 -21.466 39.871 1.00 80.88 165 GLU A O 1
ATOM 1341 N N . LYS A 1 166 ? 11.765 -22.861 38.248 1.00 84.50 166 LYS A N 1
ATOM 1342 C CA . LYS A 1 166 ? 12.388 -23.847 39.155 1.00 84.50 166 LYS A CA 1
ATOM 1343 C C . LYS A 1 166 ? 13.490 -23.239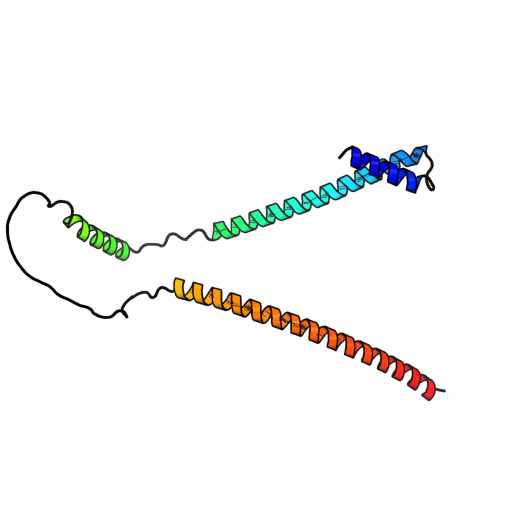 40.032 1.00 84.50 166 LYS A C 1
ATOM 1345 O O . LYS A 1 166 ? 13.571 -23.531 41.222 1.00 84.50 166 LYS A O 1
ATOM 1350 N N . LYS A 1 167 ? 14.336 -22.364 39.476 1.00 81.56 167 LYS A N 1
ATOM 1351 C CA . LYS A 1 167 ? 15.361 -21.633 40.244 1.00 81.56 167 LYS A CA 1
ATOM 1352 C C . LYS A 1 167 ? 14.728 -20.669 41.250 1.00 81.56 167 LYS A C 1
ATOM 1354 O O . LYS A 1 167 ? 15.273 -20.496 42.341 1.00 81.56 167 LYS A O 1
ATOM 1359 N N . ARG A 1 168 ? 13.589 -20.050 40.910 1.00 73.00 168 ARG A N 1
ATOM 1360 C CA . ARG A 1 168 ? 12.854 -19.142 41.803 1.00 73.00 168 ARG A CA 1
ATOM 1361 C C . ARG A 1 168 ? 12.263 -19.885 43.001 1.00 73.00 168 ARG A C 1
ATOM 1363 O O . ARG A 1 168 ? 12.399 -19.398 44.119 1.00 73.00 168 ARG A O 1
ATOM 1370 N N . THR A 1 169 ? 11.659 -21.053 42.791 1.00 72.31 169 THR A N 1
ATOM 1371 C CA . THR A 1 169 ? 11.056 -21.851 43.873 1.00 72.31 169 THR A CA 1
ATOM 1372 C C . THR A 1 169 ? 12.110 -22.510 44.766 1.00 72.31 169 THR A C 1
ATOM 1374 O O . THR A 1 169 ? 12.016 -22.405 45.986 1.00 72.31 169 THR A O 1
ATOM 1377 N N . GLN A 1 170 ? 13.194 -23.050 44.195 1.00 71.00 170 GLN A N 1
ATOM 1378 C CA . GLN A 1 170 ? 14.280 -23.674 44.966 1.00 71.00 170 GLN A CA 1
ATOM 1379 C C . GLN A 1 170 ? 15.065 -22.672 45.839 1.00 71.00 170 GLN A C 1
ATOM 1381 O O 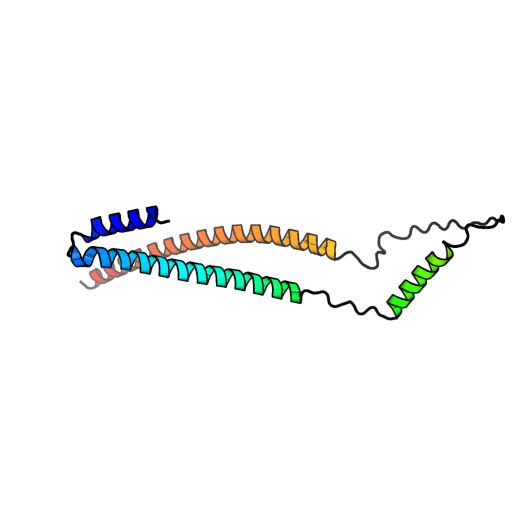. GLN A 1 170 ? 15.523 -23.010 46.932 1.00 71.00 170 GLN A O 1
ATOM 1386 N N . ARG A 1 171 ? 15.223 -21.414 45.393 1.00 61.34 171 ARG A N 1
ATOM 1387 C CA . ARG A 1 171 ? 15.790 -20.342 46.237 1.00 61.34 171 ARG A CA 1
ATOM 1388 C C . ARG A 1 171 ? 14.879 -19.968 47.409 1.00 61.34 171 ARG A C 1
ATOM 1390 O O . ARG A 1 171 ? 15.392 -19.508 48.424 1.00 61.34 171 ARG A O 1
ATOM 1397 N N . GLY A 1 172 ? 13.564 -20.134 47.262 1.00 59.72 172 GLY A N 1
ATOM 1398 C CA . GLY A 1 172 ? 12.584 -19.857 48.312 1.00 59.72 172 GLY A CA 1
ATOM 1399 C C . GLY A 1 172 ? 12.636 -20.871 49.454 1.00 59.72 172 GLY A C 1
ATOM 1400 O O . GLY A 1 172 ? 12.544 -20.474 50.610 1.00 59.72 172 GLY A O 1
ATOM 1401 N N . GLU A 1 173 ? 12.854 -22.149 49.139 1.00 56.59 173 GLU A N 1
ATOM 1402 C CA . GLU A 1 173 ? 12.972 -23.218 50.142 1.00 56.59 173 GLU A CA 1
ATOM 1403 C C . GLU A 1 173 ? 14.311 -23.197 50.883 1.00 56.59 173 GLU A C 1
ATOM 1405 O O . GLU A 1 173 ? 14.329 -23.372 52.089 1.00 56.59 173 GLU A O 1
ATOM 1410 N N . ARG A 1 174 ? 15.432 -22.885 50.216 1.00 57.25 174 ARG A N 1
ATOM 1411 C CA . ARG A 1 174 ? 16.744 -22.742 50.889 1.00 57.25 174 ARG A CA 1
ATOM 1412 C C . ARG A 1 174 ? 16.845 -21.554 51.855 1.00 57.25 174 ARG A C 1
ATOM 1414 O O . ARG A 1 174 ? 17.838 -21.447 52.566 1.00 57.25 174 ARG A O 1
ATOM 1421 N N . LYS A 1 175 ? 15.886 -20.624 51.813 1.00 52.62 175 LYS A N 1
ATOM 1422 C CA . LYS A 1 175 ? 15.853 -19.423 52.662 1.00 52.62 175 LYS A CA 1
ATOM 1423 C C . LYS A 1 175 ? 14.887 -19.566 53.851 1.00 52.62 175 LYS A C 1
ATOM 1425 O O . LYS A 1 175 ? 14.859 -18.663 54.682 1.00 52.62 175 LYS A O 1
ATOM 1430 N N . ARG A 1 176 ? 14.088 -20.637 53.902 1.00 48.94 176 ARG A N 1
ATOM 1431 C CA . ARG A 1 176 ? 13.207 -20.963 55.031 1.00 48.94 176 ARG A CA 1
ATOM 1432 C C . ARG A 1 176 ? 13.865 -21.969 55.959 1.00 48.94 176 ARG A C 1
ATOM 1434 O O . ARG A 1 176 ? 14.645 -22.800 55.450 1.00 48.94 176 ARG A O 1
#

pLDDT: mean 75.3, std 17.0, range [28.86, 94.38]

Foldseek 3Di:
DVVVLVVQLVVQLVVCVVPDDPVCSSVVSVVVSVVVVVVVVVVVVVVVVVVVVVVVVVVVVVVVPPDDPPPQDPVNVVVVVVVVVVVVVVPPPPDDDDDDDDDDDDDDPDDPPPPVDDPVVVVVVVVVVVVVVVVVVVVVVVVVVVVVVVVVVVVVVVVVVVVVVVVVVVVVVVVD

Organism: Neovison vison (NCBI:txid452646)

InterPro domains:
  IPR037666 Coiled-coil domain-containing protein 43 [PTHR31684] (2-176)
  IPR058771 CCDC43, PWI-like domain [PF26091] (1-41)
  IPR060469 Coiled-coil domain-containing protein 43, C-terminal domain [PF27916] (121-176)

Secondary structure (DSSP, 8-state):
-HHHHHHHHHHHHHHHTTTS-HHHHHHHHHHHHHHHHHHHHHHHHHHHHHHHHHHHHHHHHHHHT--PPP---HHHHHHHHHHHHHHHTTSS--S----------------TT--SS--HHHHHHHHHHHHHHHHHHHHHHHHHHHHHHHHHHHHHHHHHHHHHHHHHHHHHHTT-